Protein AF-A0A7S4MRW5-F1 (afdb_monomer)

Mean predicted aligned error: 9.33 Å

pLDDT: mean 75.93, std 14.99, range [37.75, 91.25]

Nearest PDB structures (foldseek):
  6pwi-assembly2_B  TM=3.389E-01  e=7.270E+00  Clostridium perfringens ATCC 13124

Structure (mmCIF, N/CA/C/O backbone):
data_AF-A0A7S4MRW5-F1
#
_entry.id   AF-A0A7S4MRW5-F1
#
loop_
_atom_site.group_PDB
_atom_site.id
_atom_site.type_symbol
_atom_site.label_atom_id
_atom_site.label_alt_id
_atom_site.label_comp_id
_atom_site.label_asym_id
_atom_site.label_entity_id
_atom_site.label_seq_id
_atom_site.pdbx_PDB_ins_code
_atom_site.Cartn_x
_atom_site.Cartn_y
_atom_site.Cartn_z
_atom_site.occupancy
_atom_site.B_iso_or_equiv
_atom_site.auth_seq_id
_atom_site.auth_comp_id
_atom_site.auth_asym_id
_atom_site.auth_atom_id
_atom_site.pdbx_PDB_model_num
ATOM 1 N N . PHE A 1 1 ? 25.971 2.456 -16.976 1.00 39.03 1 PHE A N 1
ATOM 2 C CA . PHE A 1 1 ? 26.392 3.360 -15.881 1.00 39.03 1 PHE A CA 1
ATOM 3 C C . PHE A 1 1 ? 25.237 4.087 -15.173 1.00 39.03 1 PHE A C 1
ATOM 5 O O . PHE A 1 1 ? 25.410 4.423 -14.013 1.00 39.03 1 PHE A O 1
ATOM 12 N N . GLY A 1 2 ? 24.054 4.278 -15.784 1.00 39.69 2 GLY A N 1
ATOM 13 C CA . GLY A 1 2 ? 22.927 4.980 -15.133 1.00 39.69 2 GLY A CA 1
ATOM 14 C C . GLY A 1 2 ? 22.174 4.215 -14.028 1.00 39.69 2 GLY A C 1
ATOM 15 O O . GLY A 1 2 ? 21.665 4.843 -13.107 1.00 39.69 2 GLY A O 1
ATOM 16 N N . GLY A 1 3 ? 22.137 2.875 -14.061 1.00 45.94 3 GLY A N 1
ATOM 17 C CA . GLY A 1 3 ? 21.360 2.079 -13.091 1.00 45.94 3 GLY A CA 1
ATOM 18 C C . GLY A 1 3 ? 21.900 2.098 -11.654 1.00 45.94 3 GLY A C 1
ATOM 19 O O . GLY A 1 3 ? 21.124 2.088 -10.703 1.00 45.94 3 GLY A O 1
ATOM 20 N N . VAL A 1 4 ? 23.225 2.194 -11.485 1.00 52.38 4 VAL A N 1
ATOM 21 C CA . VAL A 1 4 ? 23.867 2.248 -10.157 1.00 52.38 4 VAL A CA 1
ATOM 22 C C . VAL A 1 4 ? 23.602 3.594 -9.487 1.00 52.38 4 VAL A C 1
ATOM 24 O O . VAL A 1 4 ? 23.232 3.630 -8.318 1.00 52.38 4 VAL A O 1
ATOM 27 N N . ILE A 1 5 ? 23.701 4.688 -10.250 1.00 56.16 5 ILE A N 1
ATOM 28 C CA . ILE A 1 5 ? 23.395 6.033 -9.754 1.00 56.16 5 ILE A CA 1
ATOM 29 C C . ILE A 1 5 ? 21.910 6.134 -9.405 1.00 56.16 5 ILE A C 1
ATOM 31 O O . ILE A 1 5 ? 21.590 6.597 -8.323 1.00 56.16 5 ILE A O 1
ATOM 35 N N . ALA A 1 6 ? 21.003 5.613 -10.236 1.00 56.28 6 ALA A N 1
ATOM 36 C CA . ALA A 1 6 ? 19.575 5.609 -9.916 1.00 56.28 6 ALA A CA 1
ATOM 37 C C . ALA A 1 6 ? 19.252 4.827 -8.628 1.00 56.28 6 ALA A C 1
ATOM 39 O O . ALA A 1 6 ? 18.440 5.287 -7.833 1.00 56.28 6 ALA A O 1
ATOM 40 N N . SER A 1 7 ? 19.902 3.681 -8.383 1.00 50.94 7 SER A N 1
ATOM 41 C CA . SER A 1 7 ? 19.699 2.913 -7.144 1.00 50.94 7 SER A CA 1
ATOM 42 C C . SER A 1 7 ? 20.282 3.612 -5.914 1.00 50.94 7 SER A C 1
ATOM 44 O O . SER A 1 7 ? 19.632 3.640 -4.876 1.00 50.94 7 SER A O 1
ATOM 46 N N . GLN A 1 8 ? 21.463 4.223 -6.029 1.00 52.22 8 GLN A N 1
ATOM 47 C CA . GLN A 1 8 ? 22.090 4.976 -4.936 1.00 52.22 8 GLN A CA 1
ATOM 48 C C . GLN A 1 8 ? 21.346 6.284 -4.644 1.00 52.22 8 GLN A C 1
ATOM 50 O O . GLN A 1 8 ? 21.145 6.644 -3.491 1.00 52.22 8 GLN A O 1
ATOM 55 N N . THR A 1 9 ? 20.874 6.983 -5.676 1.00 59.38 9 THR A N 1
ATOM 56 C CA . THR A 1 9 ? 19.994 8.147 -5.534 1.00 59.38 9 THR A CA 1
ATOM 57 C C . THR A 1 9 ? 18.650 7.744 -4.938 1.00 59.38 9 THR A C 1
ATOM 59 O O . THR A 1 9 ? 18.124 8.490 -4.124 1.00 59.38 9 THR A O 1
ATOM 62 N N . TRP A 1 10 ? 18.116 6.564 -5.271 1.00 60.22 10 TRP A N 1
ATOM 63 C CA . TRP A 1 10 ? 16.914 6.017 -4.638 1.00 60.22 10 TRP A CA 1
ATOM 64 C C . TRP A 1 10 ? 17.133 5.719 -3.152 1.00 60.22 10 TRP A C 1
ATOM 66 O O . TRP A 1 10 ? 16.328 6.135 -2.332 1.00 60.22 10 TRP A O 1
ATOM 76 N N . GLU A 1 11 ? 18.242 5.082 -2.777 1.00 56.88 11 GLU A N 1
ATOM 77 C CA . GLU A 1 11 ? 18.612 4.865 -1.370 1.00 56.88 11 GLU A CA 1
ATOM 78 C C . GLU A 1 11 ? 18.790 6.185 -0.607 1.00 56.88 11 GLU A C 1
ATOM 80 O O . GLU A 1 11 ? 18.32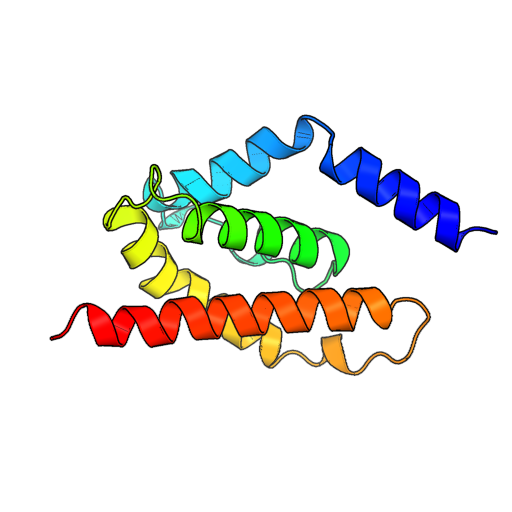4 6.312 0.521 1.00 56.88 11 GLU A O 1
ATOM 85 N N . LEU A 1 12 ? 19.378 7.204 -1.237 1.00 56.75 12 LEU A N 1
ATOM 86 C CA . LEU A 1 12 ? 19.480 8.545 -0.659 1.00 56.75 12 LEU A CA 1
ATOM 87 C C . LEU A 1 12 ? 18.114 9.243 -0.563 1.00 56.75 12 LEU A C 1
ATOM 89 O O . LEU A 1 12 ? 17.847 9.904 0.434 1.00 56.75 12 LEU A O 1
ATOM 93 N N . LEU A 1 13 ? 17.225 9.070 -1.546 1.00 57.78 13 LEU A N 1
ATOM 94 C CA . LEU A 1 13 ? 15.845 9.576 -1.517 1.00 57.78 13 LEU A CA 1
ATOM 95 C C . LEU A 1 13 ? 15.027 8.927 -0.395 1.00 57.78 13 LEU A C 1
ATOM 97 O O . LEU A 1 13 ? 14.290 9.623 0.298 1.00 57.78 13 LEU A O 1
ATOM 101 N N . MET A 1 14 ? 15.222 7.629 -0.159 1.00 56.28 14 MET A N 1
ATOM 102 C CA . MET A 1 14 ? 14.657 6.894 0.977 1.00 56.28 14 MET A CA 1
ATOM 103 C C . MET A 1 14 ? 15.139 7.437 2.336 1.00 56.28 14 MET A C 1
ATOM 105 O O . MET A 1 14 ? 14.470 7.240 3.350 1.00 56.28 14 MET A O 1
ATOM 109 N N . MET A 1 15 ? 16.284 8.129 2.359 1.00 50.31 15 MET A N 1
ATOM 110 C CA . MET A 1 15 ? 16.887 8.750 3.543 1.00 50.31 15 MET A CA 1
ATOM 111 C C . MET A 1 15 ? 16.557 10.248 3.700 1.00 50.31 15 MET A C 1
ATOM 113 O O . MET A 1 15 ? 16.954 10.839 4.705 1.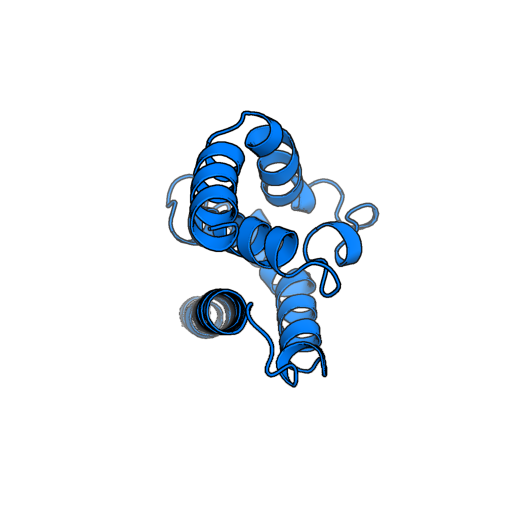00 50.31 15 MET A O 1
ATOM 117 N N . LEU A 1 16 ? 15.863 10.889 2.746 1.00 45.47 16 LEU A N 1
ATOM 118 C CA . LEU A 1 16 ? 15.569 12.328 2.802 1.00 45.47 16 LEU A CA 1
ATOM 119 C C . LEU A 1 16 ? 14.293 12.650 3.614 1.00 45.47 16 LEU A C 1
ATOM 121 O O . LEU A 1 16 ? 13.319 11.905 3.551 1.00 45.47 16 LEU A O 1
ATOM 125 N N . PRO A 1 17 ? 14.246 13.800 4.318 1.00 43.19 17 PRO A N 1
ATOM 126 C CA . PRO A 1 17 ? 13.141 14.217 5.196 1.00 43.19 17 PRO A CA 1
ATOM 127 C C . PRO A 1 17 ? 11.807 14.516 4.486 1.00 43.19 17 PRO A C 1
ATOM 129 O O . PRO A 1 17 ? 10.789 14.675 5.151 1.00 43.19 17 PRO A O 1
ATOM 132 N N . THR A 1 18 ? 11.754 14.488 3.147 1.00 48.88 18 THR A N 1
ATOM 133 C CA . THR A 1 18 ? 10.498 14.386 2.366 1.00 48.88 18 THR A CA 1
ATOM 134 C C . THR A 1 18 ? 9.648 13.176 2.801 1.00 48.88 18 THR A C 1
ATOM 136 O O . THR A 1 18 ? 8.445 13.125 2.556 1.00 48.88 18 THR A O 1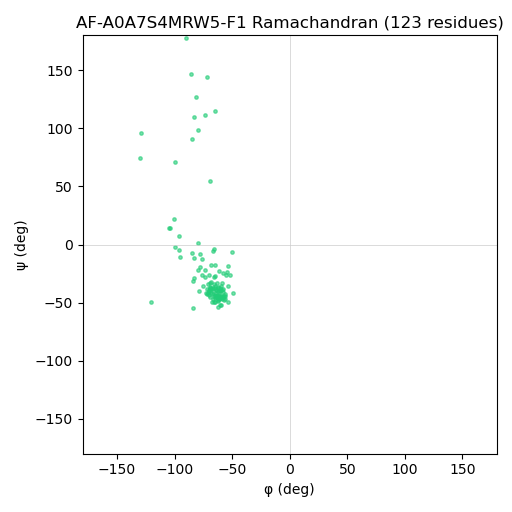
ATOM 139 N N . ASN A 1 19 ? 10.291 12.224 3.485 1.00 61.88 19 ASN A N 1
ATOM 140 C CA . ASN A 1 19 ? 9.741 11.013 4.069 1.00 61.88 19 ASN A CA 1
ATOM 141 C C . ASN A 1 19 ? 8.748 11.253 5.221 1.00 61.88 19 ASN A C 1
ATOM 143 O O . ASN A 1 19 ? 7.815 10.472 5.394 1.00 61.88 19 ASN A O 1
ATOM 147 N N . GLU A 1 20 ? 8.870 12.359 5.961 1.00 68.88 20 GLU A N 1
ATOM 148 C CA . GLU A 1 20 ? 7.990 12.620 7.107 1.00 68.88 20 GLU A CA 1
ATOM 149 C C . GLU A 1 20 ? 6.564 12.972 6.690 1.00 68.88 20 GLU A C 1
ATOM 151 O O . GLU A 1 20 ? 5.629 12.504 7.325 1.00 68.88 20 GLU A O 1
ATOM 156 N N . GLU A 1 21 ? 6.371 13.732 5.611 1.00 78.81 21 GLU A N 1
ATOM 157 C CA . GLU A 1 21 ? 5.031 14.158 5.189 1.00 78.81 21 GLU A CA 1
ATOM 158 C C . GLU A 1 21 ? 4.209 12.980 4.657 1.00 78.81 21 GLU A C 1
ATOM 160 O O . GLU A 1 21 ? 3.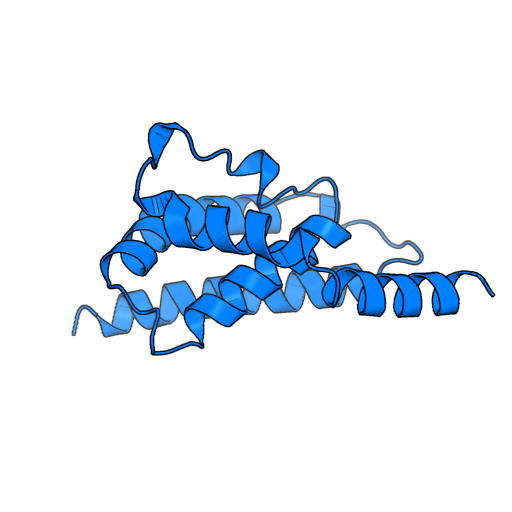065 12.787 5.054 1.00 78.81 21 GLU A O 1
ATOM 165 N N . MET A 1 22 ? 4.801 12.130 3.814 1.00 80.00 22 MET A N 1
ATOM 166 C CA . MET A 1 22 ? 4.109 10.949 3.291 1.00 80.00 22 MET A CA 1
ATOM 167 C C . MET A 1 22 ? 3.871 9.905 4.391 1.00 80.00 22 MET A C 1
ATOM 169 O O . MET A 1 22 ? 2.807 9.287 4.443 1.00 80.00 22 MET A O 1
ATOM 173 N N . MET A 1 23 ? 4.823 9.747 5.318 1.00 80.38 23 MET A N 1
ATOM 174 C CA . MET A 1 23 ? 4.633 8.920 6.509 1.00 80.38 23 MET A CA 1
ATOM 175 C C . MET A 1 23 ? 3.513 9.466 7.396 1.00 80.38 23 MET A C 1
ATOM 177 O O . MET A 1 23 ? 2.646 8.698 7.813 1.00 80.38 23 MET A O 1
ATOM 181 N N . LYS A 1 24 ? 3.497 10.780 7.631 1.00 83.69 24 LYS A N 1
ATOM 182 C CA . LYS A 1 24 ? 2.481 11.473 8.416 1.00 83.69 24 LYS A CA 1
ATOM 183 C C . LYS A 1 24 ? 1.108 11.305 7.786 1.00 83.69 24 LYS A C 1
ATOM 185 O O . LYS A 1 24 ? 0.220 10.806 8.465 1.00 83.69 24 LYS A O 1
ATOM 190 N N . GLN A 1 25 ? 0.961 11.595 6.494 1.00 86.19 25 GLN A N 1
ATOM 191 C CA . GLN A 1 25 ? -0.286 11.404 5.751 1.00 86.19 25 GLN A CA 1
ATOM 192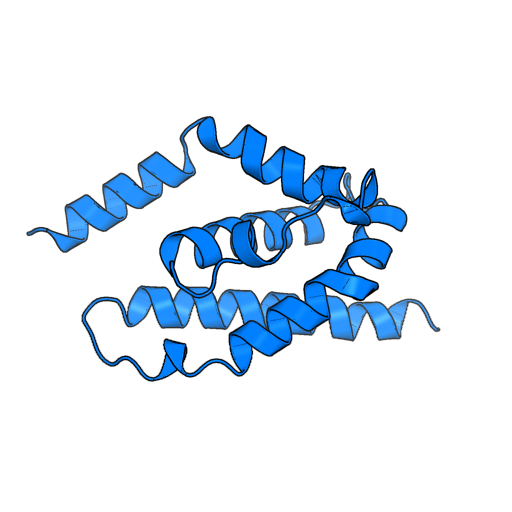 C C . GLN A 1 25 ? -0.804 9.973 5.896 1.00 86.19 25 GLN A C 1
ATOM 194 O O . GLN A 1 25 ? -1.953 9.782 6.279 1.00 86.19 25 GLN A O 1
ATOM 199 N N . ILE A 1 26 ? 0.041 8.958 5.682 1.00 86.62 26 ILE A N 1
ATOM 200 C CA . ILE A 1 26 ? -0.374 7.555 5.822 1.00 86.62 26 ILE A CA 1
ATOM 201 C C . ILE A 1 26 ? -0.751 7.228 7.273 1.00 86.62 26 ILE A C 1
ATOM 203 O O . ILE A 1 26 ? -1.752 6.548 7.494 1.00 86.62 26 ILE A O 1
ATOM 207 N N . SER A 1 27 ? 0.010 7.700 8.264 1.00 84.19 27 SER A N 1
ATOM 208 C CA . SER A 1 27 ? -0.253 7.429 9.686 1.00 84.19 27 SER A CA 1
ATOM 209 C C . SER A 1 27 ? -1.484 8.157 10.236 1.00 84.19 27 SER A C 1
ATOM 211 O O . SER A 1 27 ? -2.202 7.608 11.065 1.00 84.19 27 SER A O 1
ATOM 213 N N . GLU A 1 28 ? -1.759 9.366 9.750 1.00 86.94 28 GLU A N 1
ATOM 214 C CA . GLU A 1 28 ? -2.843 10.233 10.213 1.00 86.94 28 GLU A CA 1
ATOM 215 C C . GLU A 1 28 ? -4.072 10.165 9.299 1.00 86.94 28 GLU A C 1
ATOM 217 O O . GLU A 1 28 ? -5.097 10.763 9.622 1.00 86.94 28 GLU A O 1
ATOM 222 N N . GLY A 1 29 ? -4.019 9.402 8.201 1.00 85.25 29 GLY A N 1
ATOM 223 C CA . GLY A 1 29 ? -5.105 9.274 7.224 1.00 85.25 29 GLY A CA 1
ATOM 224 C C . GLY A 1 29 ? -6.425 8.781 7.820 1.00 85.25 29 GLY A C 1
ATOM 225 O O . GLY A 1 29 ? -7.498 9.128 7.332 1.00 85.25 29 GLY A O 1
ATOM 226 N N . HIS A 1 30 ? -6.373 8.068 8.949 1.00 84.62 30 HIS A N 1
ATOM 227 C CA . HIS A 1 30 ? -7.563 7.686 9.712 1.00 84.62 30 HIS A CA 1
ATOM 228 C C . HIS A 1 30 ? -8.338 8.873 10.311 1.00 84.62 30 HIS A C 1
ATOM 230 O O . HIS A 1 30 ? -9.478 8.701 10.731 1.00 84.62 30 HIS A O 1
ATOM 236 N N . THR A 1 31 ? -7.717 10.055 10.406 1.00 87.25 31 THR A N 1
ATOM 237 C CA . THR A 1 31 ? -8.277 11.230 11.093 1.00 87.25 31 THR A CA 1
ATOM 238 C C . THR A 1 31 ? -9.303 11.919 10.206 1.00 87.25 31 THR A C 1
ATOM 240 O O . THR A 1 31 ? -10.370 12.274 10.692 1.00 87.25 31 THR A O 1
ATOM 243 N N . ASN A 1 32 ? -9.014 12.003 8.901 1.00 86.25 32 ASN A N 1
ATOM 244 C CA . ASN A 1 32 ? -9.908 12.537 7.872 1.00 86.25 32 ASN A CA 1
ATOM 245 C C . ASN A 1 32 ? -10.016 11.544 6.692 1.00 86.25 32 ASN A C 1
ATOM 247 O O . ASN A 1 32 ? -9.436 11.785 5.631 1.00 86.25 32 ASN A O 1
ATOM 251 N N . PRO A 1 33 ? -10.743 10.419 6.845 1.00 82.50 33 PRO A N 1
ATOM 252 C CA . PRO A 1 33 ? -10.826 9.380 5.815 1.00 82.50 33 PRO A CA 1
ATOM 253 C C . PRO A 1 33 ? -11.383 9.864 4.472 1.00 82.50 33 PRO A C 1
ATOM 255 O O . PRO A 1 33 ? -10.969 9.354 3.435 1.00 82.50 33 PRO A O 1
ATOM 258 N N . ASP A 1 34 ? -12.307 10.829 4.496 1.00 82.69 34 ASP A N 1
ATOM 259 C CA . ASP A 1 34 ? -13.003 11.329 3.303 1.00 82.69 34 ASP A CA 1
ATOM 260 C C . ASP A 1 34 ? -12.111 12.213 2.413 1.00 82.69 34 ASP A C 1
ATOM 262 O O . ASP A 1 34 ? -12.372 12.360 1.222 1.00 82.69 34 ASP A O 1
ATOM 266 N N . GLU A 1 35 ? -11.045 12.790 2.975 1.00 84.62 35 GLU A N 1
ATOM 267 C CA . GLU A 1 35 ? -10.096 13.643 2.246 1.00 84.62 35 GLU A CA 1
ATOM 268 C C . GLU A 1 35 ? -8.868 12.861 1.752 1.00 84.62 35 GLU A C 1
ATOM 270 O O . GLU A 1 35 ? -8.086 13.374 0.948 1.00 84.62 35 GLU A O 1
ATOM 275 N N . PHE A 1 36 ? -8.694 11.616 2.208 1.00 87.81 36 PHE A N 1
ATOM 276 C CA . PHE A 1 36 ? -7.508 10.814 1.930 1.00 87.81 36 PHE A CA 1
ATOM 277 C C . PHE A 1 36 ? -7.486 10.299 0.482 1.00 87.81 36 PHE A C 1
ATOM 279 O O . PHE A 1 36 ? -8.266 9.426 0.100 1.00 87.81 36 PHE A O 1
ATOM 286 N N . GLN A 1 37 ? -6.550 10.814 -0.320 1.00 88.50 37 GLN A N 1
ATOM 287 C CA . GLN A 1 37 ? -6.412 10.483 -1.742 1.00 88.50 37 GLN A CA 1
ATOM 288 C C . GLN A 1 37 ? -5.589 9.200 -1.945 1.00 88.50 37 GLN A C 1
ATOM 290 O O . GLN A 1 37 ? -4.362 9.235 -2.071 1.00 88.50 37 GLN A O 1
ATOM 295 N N . TRP A 1 38 ? -6.250 8.041 -1.985 1.00 87.81 38 TRP A N 1
ATOM 296 C CA . TRP A 1 38 ? -5.582 6.739 -2.139 1.00 87.81 38 TRP A CA 1
ATOM 297 C C . TRP A 1 38 ? -4.763 6.629 -3.425 1.00 87.81 38 TRP A C 1
ATOM 299 O O . TRP A 1 38 ? -3.657 6.092 -3.401 1.00 87.81 38 TRP A O 1
ATOM 309 N N . GLU A 1 39 ? -5.278 7.168 -4.525 1.00 85.81 39 GLU A N 1
ATOM 310 C CA . GLU A 1 39 ? -4.643 7.179 -5.843 1.00 85.81 39 GLU A CA 1
ATOM 311 C C . GLU A 1 39 ? -3.358 8.014 -5.858 1.00 85.81 39 GLU A C 1
ATOM 313 O O . GLU A 1 39 ? -2.444 7.729 -6.628 1.00 85.81 39 GLU A O 1
ATOM 318 N N . GLU A 1 40 ? -3.259 9.019 -4.985 1.00 85.50 40 GLU A N 1
ATOM 319 C CA . GLU A 1 40 ? -2.047 9.818 -4.845 1.00 85.50 40 GLU A CA 1
ATOM 320 C C . GLU A 1 40 ? -1.032 9.161 -3.916 1.00 85.50 40 GLU A C 1
ATOM 322 O O . GLU A 1 40 ? 0.163 9.336 -4.116 1.00 85.50 40 GLU A O 1
ATOM 327 N N . ILE A 1 41 ? -1.454 8.407 -2.905 1.00 86.12 41 ILE A N 1
ATOM 328 C CA . ILE A 1 41 ? -0.532 7.771 -1.956 1.00 86.12 41 ILE A CA 1
ATOM 329 C C . ILE A 1 41 ? -0.017 6.437 -2.505 1.00 86.12 41 ILE A C 1
ATOM 331 O O . ILE A 1 41 ? 1.188 6.203 -2.619 1.00 86.12 41 ILE A O 1
ATOM 335 N N . LEU A 1 42 ? -0.932 5.554 -2.877 1.00 86.88 42 LEU A N 1
ATOM 336 C CA . LEU A 1 42 ? -0.649 4.262 -3.486 1.00 86.88 42 LEU A CA 1
ATOM 337 C C . LEU A 1 42 ? -0.843 4.403 -5.000 1.00 86.88 42 LEU A C 1
ATOM 339 O O . LEU A 1 42 ? -1.825 3.924 -5.566 1.00 86.88 42 LEU A O 1
ATOM 343 N N . ASP A 1 43 ? 0.089 5.120 -5.628 1.00 85.38 43 ASP A N 1
ATOM 344 C CA . ASP A 1 43 ? 0.027 5.494 -7.042 1.00 85.38 43 ASP A CA 1
ATOM 345 C C . ASP A 1 43 ? 0.531 4.360 -7.956 1.00 85.38 43 ASP A C 1
ATOM 347 O O . ASP A 1 43 ? 1.739 4.102 -7.998 1.00 85.38 43 ASP A O 1
ATOM 351 N N . PRO A 1 44 ? -0.350 3.700 -8.730 1.00 82.81 44 PRO A N 1
ATOM 352 C CA . PRO A 1 44 ? 0.032 2.614 -9.630 1.00 82.81 44 PRO A CA 1
ATOM 353 C C . PRO A 1 44 ? 0.881 3.078 -10.823 1.00 82.81 44 PRO A C 1
ATOM 355 O O . PRO A 1 44 ? 1.537 2.261 -11.462 1.00 82.81 44 PRO A O 1
ATOM 358 N N . ASN A 1 45 ? 0.892 4.376 -11.142 1.00 82.88 45 ASN A N 1
ATOM 359 C CA . ASN A 1 45 ? 1.612 4.907 -12.302 1.00 82.88 45 ASN A CA 1
ATOM 360 C C . ASN A 1 45 ? 3.097 5.158 -12.006 1.00 82.88 45 ASN A C 1
ATOM 362 O O . ASN A 1 45 ? 3.882 5.405 -12.923 1.00 82.88 45 ASN A O 1
ATOM 366 N N . SER A 1 46 ? 3.498 5.098 -10.733 1.00 84.56 46 SER A N 1
ATOM 367 C CA . SER A 1 46 ? 4.871 5.327 -10.298 1.00 84.56 46 SER A CA 1
ATOM 368 C C . SER A 1 46 ? 5.348 4.188 -9.405 1.00 84.56 46 SER A C 1
ATOM 370 O O . SER A 1 46 ? 5.163 4.204 -8.189 1.00 84.56 46 SER A O 1
ATOM 372 N N . ILE A 1 47 ? 6.048 3.218 -10.006 1.00 85.19 47 ILE A N 1
ATOM 373 C CA . ILE A 1 47 ? 6.585 2.044 -9.296 1.00 85.19 47 ILE A CA 1
ATOM 374 C C . ILE A 1 47 ? 7.444 2.423 -8.084 1.00 85.19 47 ILE A C 1
ATOM 376 O O . ILE A 1 47 ? 7.423 1.759 -7.053 1.00 85.19 47 ILE A O 1
ATOM 380 N N . TYR A 1 48 ? 8.185 3.522 -8.197 1.00 82.44 48 TYR A N 1
ATOM 381 C CA . TYR A 1 48 ? 9.030 4.055 -7.139 1.00 82.44 48 TYR A CA 1
ATOM 382 C C . TYR A 1 48 ? 8.202 4.584 -5.972 1.00 82.44 48 TYR A C 1
ATOM 384 O O . TYR A 1 48 ? 8.438 4.210 -4.823 1.00 82.44 48 TYR A O 1
ATOM 392 N N . LYS A 1 49 ? 7.198 5.412 -6.268 1.00 84.94 49 LYS A N 1
ATOM 393 C CA . LYS A 1 49 ? 6.300 5.969 -5.257 1.00 84.94 49 LYS A CA 1
ATOM 394 C C . LYS A 1 49 ? 5.506 4.865 -4.568 1.00 84.94 49 LYS A C 1
ATOM 396 O O . LYS A 1 49 ? 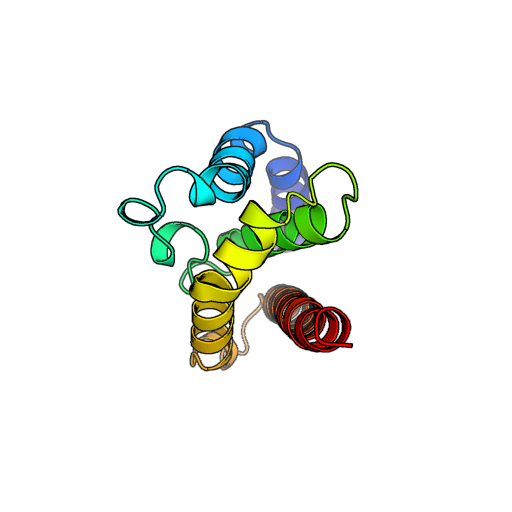5.464 4.844 -3.346 1.00 84.94 49 LYS A O 1
ATOM 401 N N . LEU A 1 50 ? 4.982 3.911 -5.337 1.00 88.00 50 LEU A N 1
ATOM 402 C CA . LEU A 1 50 ? 4.258 2.753 -4.823 1.00 88.00 50 LEU A CA 1
ATOM 403 C C . LEU A 1 50 ? 5.130 1.864 -3.936 1.00 88.00 50 LEU A C 1
ATOM 405 O O . LEU A 1 50 ? 4.706 1.465 -2.853 1.00 88.00 50 LEU A O 1
ATOM 409 N N . LEU A 1 51 ? 6.357 1.555 -4.371 1.00 85.69 51 LEU A N 1
ATOM 410 C CA . LEU A 1 51 ? 7.315 0.798 -3.567 1.00 85.69 51 LEU A CA 1
ATOM 411 C C . LEU A 1 51 ? 7.582 1.514 -2.242 1.00 85.69 51 LEU A C 1
ATOM 413 O O . LEU A 1 51 ? 7.558 0.885 -1.187 1.00 85.69 51 LEU A O 1
ATOM 417 N N . TYR A 1 52 ? 7.796 2.823 -2.299 1.00 85.38 52 TYR A N 1
ATOM 418 C CA . TYR A 1 52 ? 8.086 3.632 -1.130 1.00 85.38 52 TYR A CA 1
ATOM 419 C C . TYR A 1 52 ? 6.907 3.705 -0.148 1.00 85.38 52 TYR A C 1
ATOM 421 O O . TYR A 1 52 ? 7.068 3.413 1.038 1.00 85.38 52 TYR A O 1
ATOM 429 N N . THR A 1 53 ? 5.697 4.009 -0.619 1.00 88.19 53 THR A N 1
ATOM 430 C CA . THR A 1 53 ? 4.511 4.055 0.249 1.00 88.19 53 THR A CA 1
ATOM 431 C C . THR A 1 53 ? 4.146 2.690 0.806 1.00 88.19 53 THR A C 1
ATOM 433 O O . THR A 1 53 ? 3.786 2.583 1.978 1.00 88.19 53 THR A O 1
ATOM 436 N N . SER A 1 54 ? 4.363 1.623 0.038 1.00 87.81 54 SER A N 1
ATOM 437 C CA . SER A 1 54 ? 4.244 0.251 0.537 1.00 87.81 54 SER A CA 1
ATOM 438 C C . SER A 1 54 ? 5.257 -0.046 1.650 1.00 87.81 54 SER A C 1
ATOM 440 O O . SER A 1 54 ? 4.921 -0.718 2.624 1.00 87.81 54 SER A O 1
ATOM 442 N N . GLN A 1 55 ? 6.485 0.479 1.571 1.00 85.44 55 GLN A N 1
ATOM 443 C CA . GLN A 1 55 ? 7.479 0.336 2.643 1.00 85.44 55 GLN A CA 1
ATOM 444 C C . GLN A 1 55 ? 7.062 1.076 3.916 1.00 85.44 55 GLN A C 1
ATOM 446 O O . GLN A 1 55 ? 7.266 0.544 5.009 1.00 85.44 55 GLN A O 1
ATOM 451 N N . ILE A 1 56 ? 6.433 2.250 3.794 1.00 84.31 56 ILE A N 1
ATOM 452 C CA . ILE A 1 56 ? 5.858 2.968 4.941 1.00 84.31 56 ILE A CA 1
ATOM 453 C C . ILE A 1 56 ? 4.760 2.126 5.591 1.00 84.31 56 ILE A C 1
ATOM 455 O O . ILE A 1 56 ? 4.841 1.858 6.788 1.00 84.31 56 ILE A O 1
ATOM 459 N N . VAL A 1 57 ? 3.768 1.668 4.818 1.00 87.56 57 VAL A N 1
ATOM 460 C CA . VAL A 1 57 ? 2.672 0.828 5.338 1.0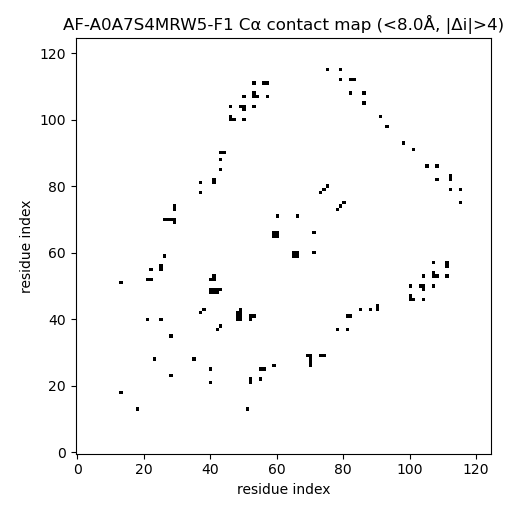0 87.56 57 VAL A CA 1
ATOM 461 C C . VAL A 1 57 ? 3.246 -0.416 6.014 1.00 87.56 57 VAL A C 1
ATOM 463 O O . VAL A 1 57 ? 2.857 -0.750 7.131 1.00 87.56 57 VAL A O 1
ATOM 466 N N . HIS A 1 58 ? 4.230 -1.068 5.391 1.00 85.44 58 HIS A N 1
ATOM 467 C CA . HIS A 1 58 ? 4.883 -2.235 5.970 1.00 85.44 58 HIS A CA 1
ATOM 468 C C . HIS A 1 58 ? 5.566 -1.889 7.297 1.00 85.44 58 HIS A C 1
ATOM 470 O O . HIS A 1 58 ? 5.339 -2.570 8.295 1.00 85.44 58 HIS A O 1
ATOM 476 N N . SER A 1 59 ? 6.322 -0.793 7.357 1.00 82.31 59 SER A N 1
ATOM 477 C CA . SER A 1 59 ? 6.929 -0.309 8.601 1.00 82.31 59 SER A CA 1
ATOM 478 C C . SER A 1 59 ? 5.879 -0.073 9.693 1.00 82.31 59 SER A C 1
ATOM 480 O O . SER A 1 59 ? 6.027 -0.588 10.800 1.00 82.31 59 SER A O 1
ATOM 482 N N . LEU A 1 60 ? 4.767 0.597 9.370 1.00 79.88 60 LEU A N 1
ATOM 483 C CA . LEU A 1 60 ? 3.659 0.844 10.301 1.00 79.88 60 LEU A CA 1
ATOM 484 C C . LEU A 1 60 ? 3.022 -0.456 10.814 1.00 79.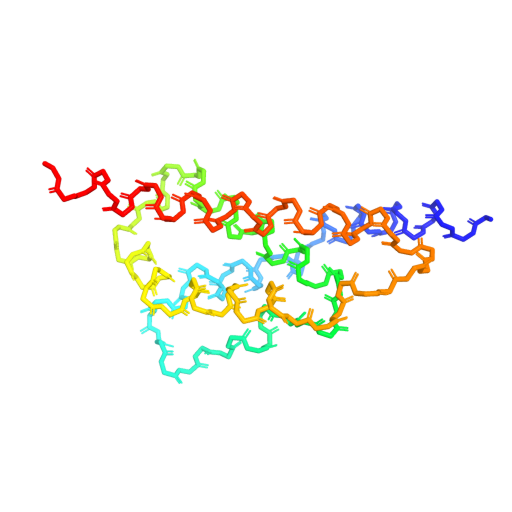88 60 LEU A C 1
ATOM 486 O O . LEU A 1 60 ? 2.700 -0.552 11.996 1.00 79.88 60 LEU A O 1
ATOM 490 N N . THR A 1 61 ? 2.894 -1.488 9.971 1.00 78.75 61 THR A N 1
ATOM 491 C CA . THR A 1 61 ? 2.363 -2.794 10.408 1.00 78.75 61 THR A CA 1
ATOM 492 C C . THR A 1 61 ? 3.296 -3.548 11.359 1.00 78.75 61 THR A C 1
ATOM 494 O O . THR A 1 61 ? 2.813 -4.259 12.245 1.00 78.75 61 THR A O 1
ATOM 497 N N . GLN A 1 62 ? 4.615 -3.389 11.200 1.00 75.00 62 GLN A N 1
ATOM 498 C CA . GLN A 1 62 ? 5.629 -4.039 12.039 1.00 75.00 62 GLN A CA 1
ATOM 499 C C . GLN A 1 62 ? 5.881 -3.279 13.348 1.00 75.00 62 GLN A C 1
ATOM 501 O O . GLN A 1 62 ? 6.249 -3.877 14.362 1.00 75.00 62 GLN A O 1
ATOM 506 N N . ASN A 1 63 ? 5.679 -1.960 13.352 1.00 69.06 63 ASN A N 1
ATOM 507 C CA . ASN A 1 63 ? 5.983 -1.117 14.499 1.00 69.06 63 ASN A CA 1
ATOM 508 C C . ASN A 1 63 ? 4.866 -1.209 15.554 1.00 69.06 63 ASN A C 1
ATOM 510 O O . ASN A 1 63 ? 3.830 -0.553 15.466 1.00 69.06 63 ASN A O 1
ATOM 514 N N . ASN A 1 64 ? 5.086 -2.036 16.582 1.00 54.62 64 ASN A N 1
ATOM 515 C CA . ASN A 1 64 ? 4.112 -2.324 17.645 1.00 54.62 64 ASN A CA 1
ATOM 516 C C . ASN A 1 64 ? 3.564 -1.076 18.365 1.00 54.62 64 ASN A C 1
ATOM 518 O O . ASN A 1 64 ? 2.463 -1.135 18.904 1.00 54.62 64 ASN A O 1
ATOM 522 N N . ASN A 1 65 ? 4.301 0.037 18.351 1.00 50.62 65 ASN A N 1
ATOM 523 C CA . ASN A 1 65 ? 3.929 1.281 19.029 1.00 50.62 65 ASN A CA 1
ATOM 524 C C . ASN A 1 65 ? 2.865 2.103 18.280 1.00 50.62 65 ASN A C 1
ATOM 526 O O . ASN A 1 65 ? 2.205 2.932 18.897 1.00 50.62 65 ASN A O 1
ATOM 530 N N . LEU A 1 66 ? 2.678 1.867 16.974 1.00 52.66 66 LEU A N 1
ATOM 531 C CA . LEU A 1 66 ? 1.651 2.516 16.143 1.00 52.66 66 LEU A CA 1
ATOM 532 C C . LEU A 1 66 ? 0.479 1.578 15.825 1.00 52.66 66 LEU A C 1
ATOM 534 O O . LEU A 1 66 ? -0.363 1.895 14.988 1.00 52.66 66 LEU A O 1
ATOM 538 N N . LYS A 1 67 ? 0.372 0.446 16.538 1.00 55.41 67 LYS A N 1
ATOM 539 C CA . LYS A 1 67 ? -0.820 -0.416 16.561 1.00 55.41 67 LYS A CA 1
ATOM 540 C C . LYS A 1 67 ? -1.986 0.273 17.278 1.00 55.41 67 LYS A C 1
ATOM 542 O O . LYS A 1 67 ? -2.558 -0.267 18.217 1.00 55.41 67 LYS A O 1
ATOM 547 N N . SER A 1 68 ? -2.352 1.474 16.847 1.00 64.88 68 SER A N 1
ATOM 548 C CA . SER A 1 68 ? -3.698 1.950 17.098 1.00 64.88 68 SER A CA 1
ATOM 549 C C . SER A 1 68 ? -4.626 1.026 16.314 1.00 64.88 68 SER A C 1
ATOM 551 O O . SER A 1 68 ? -4.565 0.986 15.081 1.00 64.88 68 SER A O 1
ATOM 553 N N . ASP A 1 69 ? -5.465 0.259 17.012 1.00 74.75 69 ASP A N 1
ATOM 554 C CA . ASP A 1 69 ? -6.502 -0.572 16.385 1.00 74.75 69 ASP A CA 1
ATOM 555 C C . ASP A 1 69 ? -7.365 0.253 15.413 1.00 74.75 69 ASP A C 1
ATOM 557 O O . ASP A 1 69 ? -7.873 -0.266 14.418 1.00 74.75 69 ASP A O 1
ATOM 561 N N . VAL A 1 70 ? -7.455 1.568 15.644 1.00 84.00 70 VAL A N 1
ATOM 562 C CA . VAL A 1 70 ? -8.124 2.538 14.772 1.00 84.00 70 VAL A CA 1
ATOM 563 C C . VAL A 1 70 ? -7.435 2.656 13.413 1.00 84.00 70 VAL A C 1
ATOM 565 O O . VAL A 1 70 ? -8.103 2.542 12.390 1.00 84.00 70 VAL A O 1
ATOM 568 N N . TRP A 1 71 ? -6.109 2.836 13.369 1.00 86.94 71 TRP A N 1
ATOM 569 C CA . TRP A 1 71 ? -5.386 2.933 12.093 1.00 86.94 71 TRP A CA 1
ATOM 570 C C . TRP A 1 71 ? -5.481 1.626 11.314 1.00 86.94 71 TRP A C 1
ATOM 572 O O . TRP A 1 71 ? -5.785 1.618 10.123 1.00 86.94 71 TRP A O 1
ATOM 582 N N . TYR A 1 72 ? -5.272 0.509 12.012 1.00 85.69 72 TYR A N 1
ATOM 583 C CA . TYR A 1 72 ? -5.304 -0.810 11.399 1.00 85.69 72 TYR A CA 1
ATOM 584 C C . TYR A 1 72 ? -6.686 -1.127 10.810 1.00 85.69 72 TYR A C 1
ATOM 586 O O . TYR A 1 72 ? -6.781 -1.524 9.651 1.00 85.69 72 TYR A O 1
ATOM 594 N N . SER A 1 73 ? -7.762 -0.914 11.575 1.00 86.12 73 SER A N 1
ATOM 595 C CA . SER A 1 73 ? -9.135 -1.137 11.099 1.00 86.12 73 SER A CA 1
ATOM 596 C C . SER A 1 73 ? -9.517 -0.201 9.949 1.00 86.12 73 SER A C 1
ATOM 598 O O . SER A 1 73 ? -10.133 -0.646 8.979 1.00 86.12 73 SER A O 1
ATOM 600 N N . TRP A 1 74 ? -9.099 1.067 10.004 1.00 89.12 74 TRP A N 1
ATOM 601 C CA . TRP A 1 74 ? -9.282 2.021 8.909 1.00 89.12 74 TRP A CA 1
ATOM 602 C C . TRP A 1 74 ? -8.580 1.564 7.623 1.00 89.12 74 TRP A C 1
ATOM 604 O O . TRP A 1 74 ? -9.192 1.579 6.548 1.00 89.12 74 TRP A O 1
ATOM 614 N N . PHE A 1 75 ? -7.329 1.107 7.733 1.00 89.62 75 PHE A N 1
ATOM 615 C CA . PHE A 1 75 ? -6.555 0.638 6.587 1.00 89.62 75 PHE A CA 1
ATOM 616 C C . PHE A 1 75 ? -7.125 -0.663 6.007 1.00 89.62 75 PHE A C 1
ATOM 618 O O . PHE A 1 75 ? -7.221 -0.794 4.789 1.00 89.62 75 PHE A O 1
ATOM 625 N N . VAL A 1 76 ? -7.569 -1.606 6.845 1.00 88.69 76 VAL A N 1
ATOM 626 C CA . VAL A 1 76 ? -8.245 -2.831 6.377 1.00 88.69 76 VAL A CA 1
ATOM 627 C C . VAL A 1 76 ? -9.510 -2.493 5.591 1.00 88.69 76 VAL A C 1
ATOM 629 O O . VAL A 1 76 ? -9.726 -3.045 4.515 1.00 88.69 76 VAL A O 1
ATOM 632 N N . LYS A 1 77 ? -10.319 -1.548 6.085 1.00 86.69 77 LYS A N 1
ATOM 633 C CA . LYS A 1 77 ? -11.592 -1.179 5.456 1.00 86.69 77 LYS A CA 1
ATOM 634 C C . LYS A 1 77 ? -11.424 -0.548 4.070 1.00 86.69 77 LYS A C 1
ATOM 636 O O . LYS A 1 77 ? -12.256 -0.791 3.202 1.00 86.69 77 LYS A O 1
ATOM 641 N N . ASN A 1 78 ? -10.384 0.263 3.868 1.00 84.56 78 ASN A N 1
ATOM 642 C CA . ASN A 1 78 ? -10.238 1.073 2.651 1.00 84.56 78 ASN A CA 1
ATOM 643 C C . ASN A 1 78 ? -8.952 0.755 1.870 1.00 84.56 78 ASN A C 1
ATOM 645 O O . ASN A 1 78 ? -9.008 0.470 0.674 1.00 84.56 78 ASN A O 1
ATOM 649 N N . GLY A 1 79 ? -7.804 0.730 2.547 1.00 88.00 79 GLY A N 1
ATOM 650 C CA . GLY A 1 79 ? -6.485 0.565 1.932 1.00 88.00 79 GLY A CA 1
ATOM 651 C C . GLY A 1 79 ? -6.245 -0.811 1.315 1.00 88.00 79 GLY A C 1
ATOM 652 O O . GLY A 1 79 ? -5.687 -0.896 0.225 1.00 88.00 79 GLY A O 1
ATOM 653 N N . VAL A 1 80 ? -6.719 -1.896 1.939 1.00 89.94 80 VAL A N 1
ATOM 654 C CA . VAL A 1 80 ? -6.555 -3.257 1.380 1.00 89.94 80 VAL A CA 1
ATOM 655 C C . VAL A 1 80 ? -7.266 -3.401 0.035 1.00 89.94 80 VAL A C 1
ATOM 657 O O . VAL A 1 80 ? -6.706 -3.981 -0.892 1.00 89.94 80 VAL A O 1
ATOM 660 N N . SER A 1 81 ? -8.462 -2.822 -0.106 1.00 89.56 81 SER A N 1
ATOM 661 C CA . SER A 1 81 ? -9.186 -2.834 -1.384 1.00 89.56 81 SER A CA 1
ATOM 662 C C . SER A 1 81 ? -8.390 -2.149 -2.498 1.00 89.56 81 SER A C 1
ATOM 664 O O . SER A 1 81 ? -8.388 -2.605 -3.640 1.00 89.56 81 SER A O 1
ATOM 666 N N . HIS A 1 82 ? -7.653 -1.092 -2.152 1.00 90.69 82 HIS A N 1
ATOM 667 C CA . HIS A 1 82 ? -6.796 -0.370 -3.081 1.00 90.69 82 HIS A CA 1
ATOM 668 C C . HIS A 1 82 ? -5.545 -1.173 -3.447 1.00 90.69 82 HIS A C 1
ATOM 670 O O . HIS A 1 82 ? -5.203 -1.265 -4.622 1.00 90.69 82 HIS A O 1
ATOM 676 N N . LEU A 1 83 ? -4.914 -1.845 -2.474 1.00 91.25 83 LEU A N 1
ATOM 677 C CA . LEU A 1 83 ? -3.798 -2.764 -2.735 1.00 91.25 83 LEU A CA 1
ATOM 678 C C . LEU A 1 83 ? -4.194 -3.886 -3.706 1.00 91.25 83 LEU A C 1
ATOM 680 O O . LEU A 1 83 ? -3.423 -4.216 -4.603 1.00 91.25 83 LEU A O 1
ATOM 684 N N . LEU A 1 84 ? -5.398 -4.448 -3.560 1.00 90.12 84 LEU A N 1
ATOM 685 C CA . LEU A 1 84 ? -5.902 -5.486 -4.463 1.00 90.12 84 LEU A CA 1
ATOM 686 C C . LEU A 1 84 ? -6.121 -4.955 -5.885 1.00 90.12 84 LEU A C 1
ATOM 688 O O . LEU A 1 84 ? -5.654 -5.580 -6.831 1.00 90.12 84 LEU A O 1
ATOM 692 N N . LYS A 1 85 ? -6.722 -3.768 -6.044 1.00 90.69 85 LYS A N 1
ATOM 693 C CA . LYS A 1 85 ? -6.869 -3.124 -7.366 1.00 90.69 85 LYS A CA 1
ATOM 694 C C . LYS A 1 85 ? -5.523 -2.894 -8.056 1.00 90.69 85 LYS A C 1
ATOM 696 O O . LYS A 1 85 ? -5.405 -3.055 -9.265 1.00 90.69 85 LYS A O 1
ATOM 701 N N . ILE A 1 86 ? -4.502 -2.520 -7.287 1.00 90.75 86 ILE A N 1
ATOM 702 C CA . ILE A 1 86 ? -3.133 -2.349 -7.786 1.00 90.75 86 ILE A CA 1
ATOM 703 C C . ILE A 1 86 ? -2.551 -3.698 -8.227 1.00 90.75 86 ILE A C 1
ATOM 705 O O . ILE A 1 86 ? -1.936 -3.773 -9.287 1.00 90.75 86 ILE A O 1
ATOM 709 N N . LEU A 1 87 ? -2.757 -4.772 -7.460 1.00 88.50 87 LEU A N 1
ATOM 710 C CA . LEU A 1 87 ? -2.315 -6.123 -7.836 1.00 88.50 87 LEU A CA 1
ATOM 711 C C . LEU A 1 87 ? -2.998 -6.641 -9.109 1.00 88.50 87 LEU A C 1
ATOM 713 O O . LEU A 1 87 ? -2.366 -7.349 -9.885 1.00 88.50 87 LEU A O 1
ATOM 717 N N . GLU A 1 88 ? -4.254 -6.268 -9.335 1.00 86.94 88 GLU A N 1
ATOM 718 C CA . GLU A 1 88 ? -5.019 -6.625 -10.537 1.00 86.94 88 GLU A CA 1
ATOM 719 C C . GLU A 1 88 ? -4.658 -5.780 -11.771 1.00 86.94 88 GLU A C 1
ATOM 721 O O . GLU A 1 88 ? -5.118 -6.076 -12.871 1.00 86.94 88 GLU A O 1
ATOM 726 N N . SER A 1 89 ? -3.848 -4.730 -11.613 1.00 85.44 89 SER A N 1
ATOM 727 C CA . SER A 1 89 ? -3.489 -3.823 -12.703 1.00 85.44 89 SER A CA 1
ATOM 728 C C . SER A 1 89 ? -2.528 -4.458 -13.711 1.00 85.44 89 SER A C 1
ATOM 730 O O . SER A 1 89 ? -1.571 -5.137 -13.347 1.00 85.44 89 SER A O 1
ATOM 732 N N . ASP A 1 90 ? -2.691 -4.114 -14.988 1.00 81.88 90 ASP A N 1
ATOM 733 C CA . ASP A 1 90 ? -1.792 -4.532 -16.071 1.00 81.88 90 ASP A CA 1
ATOM 734 C C . ASP A 1 90 ? -0.370 -3.942 -15.962 1.00 81.88 90 ASP A C 1
ATOM 736 O O . ASP A 1 90 ? 0.508 -4.300 -16.749 1.00 81.88 90 ASP A O 1
ATOM 740 N N . MET A 1 91 ? -0.094 -3.072 -14.975 1.00 79.31 91 MET A N 1
ATOM 741 C CA . MET A 1 91 ? 1.240 -2.483 -14.763 1.00 79.31 91 MET A CA 1
ATOM 742 C C . MET A 1 91 ? 2.345 -3.541 -14.598 1.00 79.31 91 MET A C 1
ATOM 744 O O . MET A 1 91 ? 3.514 -3.273 -14.873 1.00 79.31 91 MET A O 1
ATOM 748 N N . TRP A 1 92 ? 1.985 -4.744 -14.139 1.00 80.38 92 TRP A N 1
ATOM 749 C CA . TRP A 1 92 ? 2.922 -5.841 -13.888 1.00 80.38 92 TRP A CA 1
ATOM 750 C C . TRP A 1 92 ? 3.394 -6.547 -15.161 1.00 80.38 92 TRP A C 1
ATOM 752 O O . TRP A 1 92 ? 4.349 -7.319 -15.107 1.00 80.38 92 TRP A O 1
ATOM 762 N N . LEU A 1 93 ? 2.752 -6.294 -16.306 1.00 73.69 93 LEU A N 1
ATOM 763 C CA . LEU A 1 93 ? 3.042 -6.966 -17.575 1.00 73.69 93 LEU A CA 1
ATOM 764 C C . LEU A 1 93 ? 4.280 -6.397 -18.303 1.00 73.69 93 LEU A C 1
ATOM 766 O O . LEU A 1 93 ? 4.623 -6.866 -19.388 1.00 73.69 93 LEU A O 1
ATOM 770 N N . CYS A 1 94 ? 4.970 -5.408 -17.724 1.00 66.44 94 CYS A N 1
ATOM 771 C CA . CYS A 1 94 ? 6.146 -4.769 -18.322 1.00 66.44 94 CYS A CA 1
ATOM 772 C C . CYS A 1 94 ? 7.448 -5.571 -18.116 1.00 66.44 94 CYS A C 1
ATOM 774 O O . CYS A 1 94 ? 7.852 -5.864 -16.993 1.00 66.44 94 CYS A O 1
ATOM 776 N N . THR A 1 95 ? 8.164 -5.844 -19.214 1.00 58.78 95 THR A N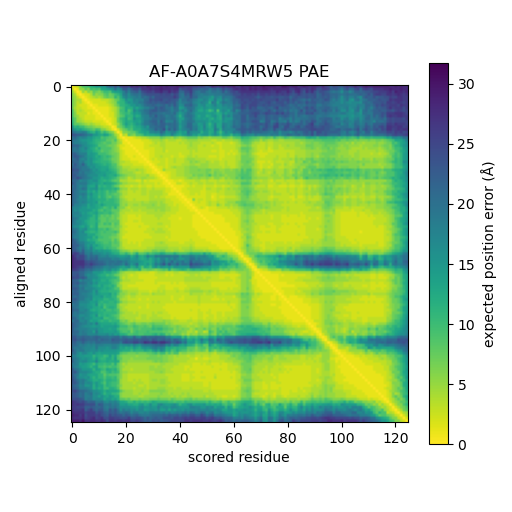 1
ATOM 777 C CA . THR A 1 95 ? 9.422 -6.627 -19.270 1.00 58.78 95 THR A CA 1
ATOM 778 C C . THR A 1 95 ? 10.702 -5.781 -19.369 1.00 58.78 95 THR A C 1
ATOM 780 O O . THR A 1 95 ? 11.732 -6.266 -19.836 1.00 58.78 95 THR A O 1
ATOM 783 N N . ASP A 1 96 ? 10.661 -4.512 -18.967 1.00 66.31 96 ASP A N 1
ATOM 784 C CA . ASP A 1 96 ? 11.793 -3.587 -19.118 1.00 66.31 96 ASP A CA 1
ATOM 785 C C . ASP A 1 96 ? 12.757 -3.574 -17.916 1.00 66.31 96 ASP A C 1
ATOM 787 O O . ASP A 1 96 ? 12.542 -4.226 -16.895 1.00 66.31 96 ASP A O 1
ATOM 791 N N . ALA A 1 97 ? 13.832 -2.778 -18.026 1.00 64.94 97 ALA A N 1
ATOM 792 C CA . ALA A 1 97 ? 14.958 -2.612 -17.089 1.00 64.94 97 ALA A CA 1
ATOM 793 C C . ALA A 1 97 ? 14.607 -2.354 -15.602 1.00 64.94 97 ALA A C 1
ATOM 795 O O . ALA A 1 97 ? 15.496 -2.320 -14.753 1.00 64.94 97 ALA A O 1
ATOM 796 N N . LEU A 1 98 ? 13.329 -2.163 -15.276 1.00 67.06 98 LEU A N 1
ATOM 797 C CA . LEU A 1 98 ? 12.805 -2.004 -13.921 1.00 67.06 98 LEU A CA 1
ATOM 798 C C . LEU A 1 98 ? 12.255 -3.310 -13.329 1.00 67.06 98 LEU A C 1
ATOM 800 O O . LEU A 1 98 ? 11.661 -3.263 -12.251 1.00 67.06 98 LEU A O 1
ATOM 804 N N . MET A 1 99 ? 12.425 -4.457 -13.993 1.00 76.81 99 MET A N 1
ATOM 805 C CA . MET A 1 99 ? 11.902 -5.760 -13.558 1.00 76.81 99 MET A CA 1
ATOM 806 C C . MET A 1 99 ? 12.228 -6.071 -12.086 1.00 76.81 99 MET A C 1
ATOM 808 O O . MET A 1 99 ? 11.339 -6.460 -11.334 1.00 76.81 99 MET A O 1
ATOM 812 N N . ASP A 1 100 ? 13.446 -5.775 -11.622 1.00 78.50 100 ASP A N 1
ATOM 813 C CA . ASP A 1 100 ? 13.841 -5.984 -10.218 1.00 78.50 100 ASP A CA 1
ATOM 814 C C . ASP A 1 100 ? 13.019 -5.142 -9.227 1.00 78.50 100 ASP A C 1
ATOM 816 O O . ASP A 1 100 ? 12.682 -5.592 -8.128 1.00 78.50 100 ASP A O 1
ATOM 820 N N . LYS A 1 101 ? 12.667 -3.905 -9.605 1.00 79.31 101 LYS A N 1
ATOM 821 C CA . LYS A 1 101 ? 11.835 -3.014 -8.781 1.00 79.31 101 LYS A CA 1
ATOM 822 C C . LYS A 1 101 ? 10.371 -3.438 -8.809 1.00 79.31 101 LYS A C 1
ATOM 824 O O . LYS A 1 101 ? 9.730 -3.383 -7.764 1.00 79.31 101 LYS A O 1
ATOM 829 N N . HIS A 1 102 ? 9.878 -3.929 -9.946 1.00 83.56 102 HIS A N 1
ATOM 830 C CA . HIS A 1 102 ? 8.539 -4.515 -10.047 1.00 83.56 102 HIS A CA 1
ATOM 831 C C . HIS A 1 102 ? 8.417 -5.755 -9.162 1.00 83.56 102 HIS A C 1
ATOM 833 O O . HIS A 1 102 ? 7.499 -5.823 -8.353 1.00 83.56 102 HIS A O 1
ATOM 839 N N . ILE A 1 103 ? 9.388 -6.673 -9.218 1.00 83.81 103 ILE A N 1
ATOM 840 C CA . ILE A 1 103 ? 9.429 -7.859 -8.348 1.00 83.81 103 ILE A CA 1
ATOM 841 C C . ILE A 1 103 ? 9.483 -7.448 -6.872 1.00 83.81 103 ILE A C 1
ATOM 843 O O . ILE A 1 103 ? 8.739 -7.986 -6.054 1.00 83.81 103 ILE A O 1
ATOM 847 N N . SER A 1 104 ? 10.327 -6.471 -6.524 1.00 84.56 104 SER A N 1
ATOM 848 C CA . SER A 1 104 ? 10.439 -5.977 -5.144 1.00 84.56 104 SER A CA 1
ATOM 849 C C . SER A 1 104 ? 9.130 -5.363 -4.642 1.00 84.56 104 SER A C 1
ATOM 851 O O . SER A 1 104 ? 8.706 -5.642 -3.522 1.00 84.56 104 SER A O 1
ATOM 853 N N . CYS A 1 105 ? 8.479 -4.546 -5.471 1.00 86.38 105 CYS A N 1
ATOM 854 C CA . CYS A 1 105 ? 7.206 -3.916 -5.143 1.00 86.38 105 CYS A CA 1
ATOM 855 C C . CYS A 1 105 ? 6.091 -4.956 -5.015 1.00 86.38 105 CYS A C 1
ATOM 857 O O . CYS A 1 105 ? 5.394 -4.972 -4.005 1.00 86.38 105 CYS A O 1
ATOM 859 N N . LEU A 1 106 ? 5.989 -5.884 -5.969 1.00 88.44 106 LEU A N 1
ATOM 860 C CA . LEU A 1 106 ? 5.002 -6.959 -5.957 1.00 88.44 106 LEU A CA 1
ATOM 861 C C . LEU A 1 106 ? 5.155 -7.853 -4.721 1.00 88.44 106 LEU A C 1
ATOM 863 O O . LEU A 1 106 ? 4.174 -8.143 -4.042 1.00 88.44 106 LEU A O 1
ATOM 867 N N . SER A 1 107 ? 6.388 -8.245 -4.392 1.00 90.06 107 SER A N 1
ATOM 868 C CA . SER A 1 107 ? 6.696 -9.020 -3.185 1.00 90.06 107 SER A CA 1
ATOM 869 C C . SER A 1 107 ? 6.217 -8.304 -1.920 1.00 90.06 107 SER A C 1
ATOM 871 O O . SER A 1 107 ? 5.572 -8.904 -1.058 1.00 90.06 107 SER A O 1
ATOM 873 N N . LEU A 1 108 ? 6.466 -6.995 -1.831 1.00 88.25 108 LEU A N 1
ATOM 874 C CA . LEU A 1 108 ? 6.045 -6.191 -0.692 1.00 88.25 108 LEU A CA 1
ATOM 875 C C . LEU A 1 108 ? 4.520 -6.024 -0.618 1.00 88.25 108 LEU A C 1
ATOM 877 O O . LEU A 1 108 ? 3.955 -6.157 0.465 1.00 88.25 108 LEU A O 1
ATOM 881 N N . LEU A 1 109 ? 3.851 -5.786 -1.748 1.00 90.56 109 LEU A N 1
ATOM 882 C CA . LEU A 1 109 ? 2.390 -5.689 -1.824 1.00 90.56 109 LEU A CA 1
ATOM 883 C C . LEU A 1 109 ? 1.716 -7.000 -1.417 1.00 90.56 109 LEU A C 1
ATOM 885 O O . LEU A 1 109 ? 0.791 -6.987 -0.608 1.00 90.56 109 LEU A O 1
ATOM 889 N N . LEU A 1 110 ? 2.206 -8.137 -1.919 1.00 89.81 110 LEU A N 1
ATOM 890 C CA . LEU A 1 110 ? 1.700 -9.456 -1.536 1.00 89.81 110 LEU A CA 1
ATOM 891 C C . LEU A 1 110 ? 1.900 -9.716 -0.041 1.00 89.81 110 LEU A C 1
ATOM 893 O O . LEU A 1 110 ? 0.988 -10.207 0.622 1.00 89.81 110 LEU A O 1
ATOM 897 N N . ASN A 1 111 ? 3.058 -9.348 0.513 1.00 90.25 111 ASN A N 1
ATOM 898 C CA . ASN A 1 111 ? 3.309 -9.465 1.947 1.00 90.25 111 ASN A CA 1
ATOM 899 C C . ASN A 1 111 ? 2.339 -8.597 2.769 1.00 90.25 111 ASN A C 1
ATOM 901 O O . ASN A 1 111 ? 1.773 -9.068 3.756 1.00 90.25 111 ASN A O 1
ATOM 905 N N . LEU A 1 112 ? 2.084 -7.358 2.341 1.00 89.50 112 LEU A N 1
ATOM 906 C CA . LEU A 1 112 ? 1.106 -6.479 2.982 1.00 89.50 112 LEU A CA 1
ATOM 907 C C . LEU A 1 112 ? -0.299 -7.081 2.961 1.00 89.50 112 LEU A C 1
ATOM 909 O O . LEU A 1 112 ? -0.917 -7.207 4.017 1.00 89.50 112 LEU A O 1
ATOM 913 N N . VAL A 1 113 ? -0.782 -7.505 1.791 1.00 89.31 113 VAL A N 1
ATOM 914 C CA . VAL A 1 113 ? -2.106 -8.130 1.654 1.00 89.31 113 VAL A CA 1
ATOM 915 C C . VAL A 1 113 ? -2.215 -9.360 2.557 1.00 89.31 113 VAL A C 1
ATOM 917 O O . VAL A 1 113 ? -3.152 -9.457 3.347 1.00 89.31 113 VAL A O 1
ATOM 920 N N . CYS A 1 114 ? -1.221 -10.253 2.537 1.00 86.81 114 CYS A N 1
ATOM 921 C CA . CYS A 1 114 ? -1.178 -11.413 3.429 1.00 86.81 114 CYS A CA 1
ATOM 922 C C . CYS A 1 114 ? -1.193 -11.012 4.910 1.00 86.81 114 CYS A C 1
ATOM 924 O O . CYS A 1 114 ? -1.939 -11.598 5.693 1.00 86.81 114 CYS A O 1
ATOM 926 N N . THR A 1 115 ? -0.412 -10.003 5.300 1.00 86.44 115 THR A N 1
ATOM 927 C CA . THR A 1 115 ? -0.345 -9.508 6.683 1.00 86.44 115 THR A CA 1
ATOM 928 C C . THR A 1 115 ? -1.713 -9.031 7.163 1.00 86.44 115 THR A C 1
ATOM 930 O O . THR A 1 115 ? -2.149 -9.415 8.251 1.00 86.44 115 THR A O 1
ATOM 933 N N . PHE A 1 116 ? -2.417 -8.245 6.346 1.00 84.88 116 PHE A N 1
ATOM 934 C CA . PHE A 1 116 ? -3.736 -7.731 6.701 1.00 84.88 116 PHE A CA 1
ATOM 935 C C . PHE A 1 116 ? -4.809 -8.833 6.723 1.00 84.88 116 PHE A C 1
ATOM 937 O O . PHE A 1 116 ? -5.569 -8.913 7.690 1.00 84.88 116 PHE A O 1
ATOM 944 N N . CYS A 1 117 ? -4.822 -9.737 5.737 1.00 79.56 117 CYS A N 1
ATOM 945 C CA . CYS A 1 117 ? -5.792 -10.836 5.663 1.00 79.56 117 CYS A CA 1
ATOM 946 C C . CYS A 1 117 ? -5.608 -11.897 6.762 1.00 79.56 117 CYS A C 1
ATOM 948 O O . CYS A 1 117 ? -6.584 -12.445 7.273 1.00 79.56 117 CYS A O 1
ATOM 950 N N . VAL A 1 118 ? -4.367 -12.224 7.138 1.00 72.69 118 VAL A N 1
ATOM 951 C CA . VAL A 1 118 ? -4.093 -13.214 8.197 1.00 72.69 118 VAL A CA 1
ATOM 952 C C . VAL A 1 118 ? -4.472 -12.658 9.566 1.00 72.69 118 VAL A C 1
ATOM 954 O O . VAL A 1 118 ? -5.066 -13.364 10.380 1.00 72.69 118 VAL A O 1
ATOM 957 N N . LYS A 1 119 ? -4.165 -11.385 9.826 1.00 64.12 119 LYS A N 1
ATOM 958 C CA . LYS A 1 119 ? -4.440 -10.763 11.122 1.00 64.12 119 LYS A CA 1
ATOM 959 C C . LYS A 1 119 ? -5.922 -10.413 11.312 1.00 64.12 119 LYS A C 1
ATOM 961 O O . LYS A 1 119 ? -6.388 -10.467 12.445 1.00 64.12 119 LYS A O 1
ATOM 966 N N . GLU A 1 120 ? -6.682 -10.173 10.241 1.00 57.50 120 GLU A N 1
ATOM 967 C CA . GLU A 1 120 ? -8.153 -10.101 10.308 1.00 57.50 120 GLU A CA 1
ATOM 968 C C . GLU A 1 120 ? -8.758 -11.387 10.899 1.00 57.50 120 GLU A C 1
ATOM 970 O O . GLU A 1 120 ? -9.598 -11.321 11.791 1.00 57.50 120 GLU A O 1
ATOM 975 N N . ARG A 1 121 ? -8.253 -12.564 10.500 1.00 52.53 121 ARG A N 1
ATOM 976 C CA . ARG A 1 121 ? -8.719 -13.860 11.030 1.00 52.53 121 ARG A CA 1
ATOM 977 C C . ARG A 1 121 ? -8.314 -14.119 12.483 1.00 52.53 121 ARG A C 1
ATOM 979 O O . ARG A 1 121 ? -8.991 -14.876 13.171 1.00 52.53 121 ARG A O 1
ATOM 986 N N . ALA A 1 122 ? -7.218 -13.521 12.946 1.00 54.56 122 ALA A N 1
ATOM 987 C CA . ALA A 1 122 ? -6.742 -13.675 14.321 1.00 54.56 122 ALA A CA 1
ATOM 988 C C . ALA A 1 122 ? -7.507 -12.798 15.332 1.00 54.56 122 ALA A C 1
ATOM 990 O O . ALA A 1 122 ? -7.502 -13.112 16.516 1.00 54.56 122 ALA A O 1
ATOM 991 N N . GLY A 1 123 ? -8.158 -11.716 14.885 1.00 49.72 123 GLY A N 1
ATOM 992 C CA . GLY A 1 123 ? -8.971 -10.834 15.737 1.00 49.72 123 GLY A CA 1
ATOM 993 C C . GLY A 1 123 ? -10.419 -11.298 15.949 1.00 49.72 123 GLY A C 1
ATOM 994 O O . GLY A 1 123 ? -11.136 -10.700 16.744 1.00 49.72 123 GLY A O 1
ATOM 995 N N . THR A 1 124 ? -10.854 -12.345 15.244 1.00 42.69 124 THR A N 1
ATOM 996 C CA . THR A 1 124 ? -12.205 -12.931 15.329 1.00 42.69 124 THR A CA 1
ATOM 997 C C . THR A 1 124 ? -12.256 -14.251 16.113 1.00 42.69 124 THR A C 1
ATOM 999 O O . THR A 1 124 ? -13.238 -14.983 15.989 1.00 42.69 124 THR A O 1
ATOM 1002 N N . ALA A 1 125 ? -11.205 -14.582 16.872 1.00 37.75 125 ALA A N 1
ATOM 1003 C CA . ALA A 1 125 ? -11.088 -15.806 17.671 1.00 37.75 125 ALA A CA 1
ATOM 1004 C C . ALA A 1 125 ? -11.115 -15.514 19.177 1.00 37.75 125 ALA A C 1
ATOM 1006 O O . ALA A 1 125 ? -10.497 -14.507 19.590 1.00 37.75 125 ALA A O 1
#

Solvent-accessible surface area (backbone atoms only — not comparable to full-atom values): 7334 Å² total; per-residue (Å²): 123,66,69,63,54,52,51,53,52,47,56,51,55,76,70,37,77,77,50,54,60,59,47,44,48,66,69,49,32,65,79,50,60,92,76,54,58,57,68,74,53,60,23,79,91,35,68,66,53,27,36,49,46,49,49,49,55,49,49,51,74,68,38,75,90,65,65,44,66,64,48,54,52,47,38,59,74,51,50,50,61,51,54,50,55,55,71,72,39,74,76,75,76,60,89,52,100,54,46,70,57,51,53,52,32,51,55,49,51,52,50,47,51,49,53,55,59,55,50,57,62,62,73,77,110

Foldseek 3Di:
DVPVVVVVVLVVVLVDPVLVVLLCCLLCCLVPVPPRDLCVQCPLVDLSSNLSSLVSLVCCLPPPVSPPVSSLVSCLVPVLVVLVVSVVDPSLVDPDPCVVSSVSSNVSSVVSNCSSVVVVVVVVD

Radius of gyration: 15.15 Å; Cα contacts (8 Å, |Δi|>4): 75; chains: 1; bounding box: 39×30×38 Å

Organism: NCBI:txid1487602

Secondary structure (DSSP, 8-state):
-HHHHHHHHHHHHHTSTTHHHHHHHHHHTTTSTTT--HHHHS-TT-HHHHHHHHHHHHHHHH-GGG--HHHHHHHHHHHHHHHHHHHTSGGGG--STTHHHHHHHHHHHHHHHHHHHHHHHHTT-

Sequence (125 aa):
FGGVIASQTWELLMMLPTNEEMMKQISEGHTNPDEFQWEEILDPNSIYKLLYTSQIVHSLTQNNNLKSDVWYSWFVKNGVSHLLKILESDMWLCTDALMDKHISCLSLLLNLVCTFCVKERAGTA